Protein AF-A0AAV3FJF1-F1 (afdb_monomer_lite)

Organism: NCBI:txid1161745

Structure (mmCIF, N/CA/C/O backbone):
data_AF-A0AAV3FJF1-F1
#
_entry.id   AF-A0AAV3FJF1-F1
#
loop_
_atom_site.group_PDB
_atom_site.id
_atom_site.type_symbol
_atom_site.label_atom_id
_atom_site.label_alt_id
_atom_site.label_comp_id
_atom_site.label_asym_id
_atom_site.label_entity_id
_atom_site.label_seq_id
_atom_site.pdbx_PDB_ins_code
_atom_site.Cartn_x
_atom_site.Cartn_y
_atom_site.Cartn_z
_atom_site.occupancy
_atom_site.B_iso_or_equiv
_atom_site.auth_seq_id
_atom_site.auth_comp_id
_atom_site.auth_asym_id
_atom_site.auth_atom_id
_atom_site.pdbx_PDB_model_num
ATOM 1 N N . MET A 1 1 ? 11.550 -12.951 -20.927 1.00 48.91 1 MET A N 1
ATOM 2 C CA . MET A 1 1 ? 12.210 -11.878 -20.158 1.00 48.91 1 MET A CA 1
ATOM 3 C C . MET A 1 1 ? 11.961 -12.228 -18.710 1.00 48.91 1 MET A C 1
ATOM 5 O O . MET A 1 1 ? 10.798 -12.365 -18.371 1.00 48.91 1 MET A O 1
ATOM 9 N N . GLY A 1 2 ? 13.015 -12.561 -17.967 1.00 46.12 2 GLY A N 1
ATOM 10 C CA . GLY A 1 2 ? 12.892 -13.191 -16.654 1.00 46.12 2 GLY A CA 1
ATOM 11 C C . GLY A 1 2 ? 12.815 -12.170 -15.522 1.00 46.12 2 GLY A C 1
ATOM 12 O O . GLY A 1 2 ? 13.618 -11.239 -15.481 1.00 46.12 2 GLY A O 1
ATOM 13 N N . ASP A 1 3 ? 11.813 -12.350 -14.673 1.00 61.41 3 ASP A N 1
ATOM 14 C CA . ASP A 1 3 ? 11.881 -12.363 -13.212 1.00 61.41 3 ASP A CA 1
ATOM 15 C C . ASP A 1 3 ? 13.021 -11.506 -12.613 1.00 61.41 3 ASP A C 1
ATOM 17 O O . ASP A 1 3 ? 14.173 -11.937 -12.535 1.00 61.41 3 ASP A O 1
ATOM 21 N N . ASN A 1 4 ? 12.690 -10.290 -12.154 1.00 64.25 4 ASN A N 1
ATOM 22 C CA . ASN A 1 4 ? 13.556 -9.391 -11.375 1.00 64.25 4 ASN A CA 1
ATOM 23 C C . ASN A 1 4 ? 14.764 -8.730 -12.074 1.00 64.25 4 ASN A C 1
ATOM 25 O O . ASN A 1 4 ? 15.592 -8.135 -11.379 1.00 64.25 4 ASN A O 1
ATOM 29 N N . ASN A 1 5 ? 14.891 -8.752 -13.406 1.00 80.06 5 ASN A N 1
ATOM 30 C CA . ASN A 1 5 ? 16.003 -8.065 -14.084 1.00 80.06 5 ASN A CA 1
ATOM 31 C C . ASN A 1 5 ? 15.537 -6.827 -14.886 1.00 80.06 5 ASN A C 1
ATOM 33 O O . ASN A 1 5 ? 15.148 -6.964 -16.051 1.00 80.06 5 ASN A O 1
ATOM 37 N N . PRO A 1 6 ? 15.566 -5.609 -14.300 1.00 84.31 6 PRO A N 1
ATOM 38 C CA . PRO A 1 6 ? 15.155 -4.389 -14.990 1.00 84.31 6 PRO A CA 1
ATOM 39 C C . PRO A 1 6 ? 16.112 -4.039 -16.135 1.00 84.31 6 PRO A C 1
ATOM 41 O O . PRO A 1 6 ? 17.335 -4.105 -15.999 1.00 84.31 6 PRO A O 1
ATOM 44 N N . ILE A 1 7 ? 15.559 -3.593 -17.261 1.00 92.38 7 ILE A N 1
ATOM 45 C CA . ILE A 1 7 ? 16.331 -3.098 -18.404 1.00 92.38 7 ILE A CA 1
ATOM 46 C C . ILE A 1 7 ? 16.425 -1.577 -18.309 1.00 92.38 7 ILE A C 1
ATOM 48 O O . ILE A 1 7 ? 15.407 -0.892 -18.252 1.00 92.38 7 ILE A O 1
ATOM 52 N N . VAL A 1 8 ? 17.639 -1.028 -18.358 1.00 92.88 8 VAL A N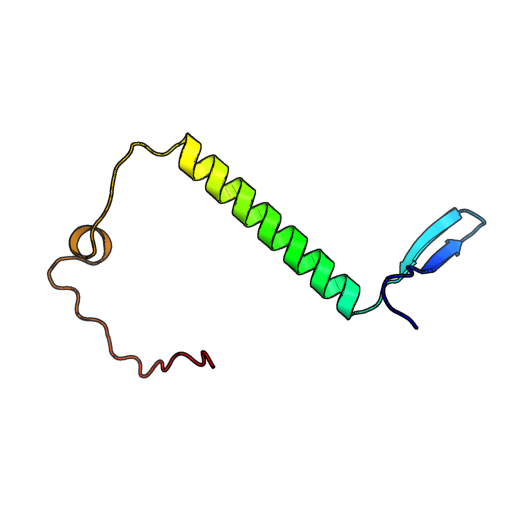 1
ATOM 53 C CA . VAL A 1 8 ? 17.848 0.425 -18.430 1.00 92.88 8 VAL A CA 1
ATOM 54 C C . VAL A 1 8 ? 18.011 0.847 -19.888 1.00 92.88 8 VAL A C 1
ATOM 56 O O . VAL A 1 8 ? 18.940 0.430 -20.577 1.00 92.88 8 VAL A O 1
ATOM 59 N N . VAL A 1 9 ? 17.110 1.701 -20.364 1.00 94.19 9 VAL A N 1
ATOM 60 C CA . VAL A 1 9 ? 17.166 2.308 -21.696 1.00 94.19 9 VAL A CA 1
ATOM 61 C C . VAL A 1 9 ? 18.044 3.555 -21.641 1.00 94.19 9 VAL A C 1
ATOM 63 O O . VAL A 1 9 ? 17.837 4.430 -20.800 1.00 94.19 9 VAL A O 1
ATOM 66 N N . MET A 1 10 ? 19.000 3.663 -22.565 1.00 96.44 10 MET A N 1
ATOM 67 C CA . MET A 1 10 ? 19.956 4.772 -22.653 1.00 96.44 10 MET A CA 1
ATOM 68 C C . MET A 1 10 ? 19.645 5.685 -23.849 1.00 96.44 10 MET A C 1
ATOM 70 O O . MET A 1 10 ? 19.354 5.208 -24.943 1.00 96.44 10 MET A O 1
ATOM 74 N N . ARG A 1 11 ? 19.777 7.005 -23.678 1.00 94.75 11 ARG A N 1
ATOM 75 C CA . ARG A 1 11 ? 19.700 8.018 -24.745 1.00 94.75 11 ARG A CA 1
ATOM 76 C C . ARG A 1 11 ? 20.844 9.016 -24.582 1.00 94.75 11 ARG A C 1
ATOM 78 O O . ARG A 1 11 ? 21.010 9.587 -23.510 1.00 94.75 11 ARG A O 1
ATOM 85 N N . ASN A 1 12 ? 21.636 9.242 -25.633 1.00 95.69 12 ASN A N 1
ATOM 86 C CA . ASN A 1 12 ? 22.820 10.120 -25.593 1.00 95.69 12 ASN A CA 1
ATOM 87 C C . ASN A 1 12 ? 23.785 9.776 -24.438 1.00 95.69 12 ASN A C 1
ATOM 89 O O . ASN A 1 12 ? 24.244 10.665 -23.722 1.00 95.69 12 ASN A O 1
ATOM 93 N N . ASN A 1 13 ? 24.045 8.481 -24.227 1.00 92.38 13 ASN A N 1
ATOM 94 C CA . ASN A 1 13 ? 24.859 7.952 -23.123 1.00 92.38 13 ASN A CA 1
ATOM 95 C C . ASN A 1 13 ? 24.354 8.319 -21.713 1.00 92.38 13 ASN A C 1
ATOM 97 O O . ASN A 1 13 ? 25.126 8.303 -20.758 1.00 92.38 13 ASN A O 1
ATOM 101 N N . LYS A 1 14 ? 23.059 8.626 -21.564 1.00 94.75 14 LYS A N 1
ATOM 102 C CA . LYS A 1 14 ? 22.403 8.885 -20.275 1.00 94.75 14 LYS A CA 1
ATOM 103 C C . LYS A 1 14 ? 21.191 7.966 -20.090 1.00 94.75 14 LYS A C 1
ATOM 105 O O . LYS A 1 14 ? 20.520 7.677 -21.081 1.00 94.75 14 LYS A O 1
ATOM 110 N N . PRO A 1 15 ? 20.892 7.513 -18.864 1.00 95.62 15 PRO A N 1
ATOM 111 C CA . PRO A 1 15 ? 19.693 6.726 -18.599 1.00 95.62 15 PRO A CA 1
ATOM 112 C C . PRO A 1 15 ? 18.443 7.552 -18.912 1.00 95.62 15 PRO A C 1
ATOM 114 O O . PRO A 1 15 ? 18.355 8.725 -18.551 1.00 95.62 15 PRO A O 1
ATOM 117 N N . ALA A 1 16 ? 17.502 6.938 -19.621 1.00 95.69 16 ALA A N 1
ATOM 118 C CA . ALA A 1 16 ? 16.274 7.569 -20.090 1.00 95.69 16 ALA A CA 1
ATOM 119 C C . ALA A 1 16 ? 15.017 6.902 -19.519 1.00 95.69 16 ALA A C 1
ATOM 121 O O . ALA A 1 16 ? 14.037 7.596 -19.271 1.00 95.69 16 ALA A O 1
ATOM 122 N N . ALA A 1 17 ? 15.039 5.582 -19.311 1.00 92.94 17 ALA A N 1
ATOM 123 C CA . ALA A 1 17 ? 13.933 4.841 -18.708 1.00 92.94 17 ALA A CA 1
ATOM 124 C C . ALA A 1 17 ? 14.413 3.515 -18.101 1.00 92.94 17 ALA A C 1
ATOM 126 O O . ALA A 1 17 ? 15.433 2.972 -18.525 1.00 92.94 17 ALA A O 1
ATOM 127 N N . GLY A 1 18 ? 13.653 2.986 -17.143 1.00 91.25 18 GLY A N 1
ATOM 128 C CA . GLY A 1 18 ? 13.74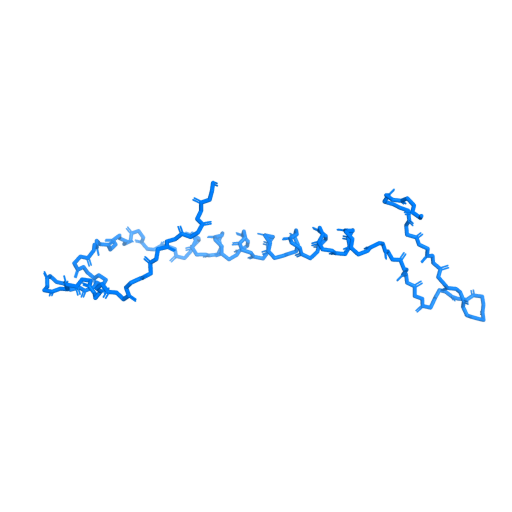2 1.600 -16.687 1.00 91.25 18 GLY A CA 1
ATOM 129 C C . GLY A 1 18 ? 12.528 0.819 -17.188 1.00 91.25 18 GLY A C 1
ATOM 130 O O . GLY A 1 18 ? 11.414 1.334 -17.146 1.00 91.25 18 GLY A O 1
ATOM 131 N N . VAL A 1 19 ? 12.736 -0.398 -17.680 1.00 93.00 19 VAL A N 1
ATOM 132 C CA . VAL A 1 19 ? 11.675 -1.306 -18.129 1.00 93.00 19 VAL A CA 1
ATOM 133 C C . VAL A 1 19 ? 11.690 -2.535 -17.231 1.00 93.00 19 VAL A C 1
ATOM 135 O O . VAL A 1 19 ? 12.734 -3.166 -17.065 1.00 93.00 19 VAL A O 1
ATOM 138 N N . ILE A 1 20 ? 10.533 -2.863 -16.665 1.00 91.94 20 ILE A N 1
ATOM 139 C CA . ILE A 1 20 ? 10.311 -4.021 -15.792 1.00 91.94 20 ILE A CA 1
ATOM 140 C C . ILE A 1 20 ? 9.195 -4.898 -16.353 1.00 91.94 20 ILE A C 1
ATOM 142 O O . ILE A 1 20 ? 8.463 -4.480 -17.254 1.00 91.94 20 ILE A O 1
ATOM 146 N N . SER A 1 21 ? 9.083 -6.124 -15.845 1.00 92.25 21 SER A N 1
ATOM 147 C CA . SER A 1 21 ? 7.972 -7.001 -16.203 1.00 92.25 21 SER A CA 1
ATOM 148 C C . SER A 1 21 ? 6.647 -6.467 -15.624 1.00 92.25 21 SER A C 1
ATOM 150 O O . SER A 1 21 ? 6.663 -5.772 -14.603 1.00 92.25 21 SER A O 1
ATOM 152 N N . PRO A 1 22 ? 5.490 -6.778 -16.239 1.00 92.69 22 PRO A N 1
ATOM 153 C CA . PRO A 1 22 ? 4.188 -6.428 -15.668 1.00 92.69 22 PRO A CA 1
ATOM 154 C C . PRO A 1 22 ? 3.974 -6.982 -14.252 1.00 92.69 22 PRO A C 1
ATOM 156 O O . PRO A 1 22 ? 3.402 -6.293 -13.411 1.00 92.69 22 PRO A O 1
ATOM 159 N N . ASP A 1 23 ? 4.474 -8.187 -13.970 1.00 92.31 23 ASP A N 1
ATOM 160 C CA . ASP A 1 23 ? 4.371 -8.803 -12.643 1.00 92.31 23 ASP A CA 1
ATOM 161 C C . ASP A 1 23 ? 5.215 -8.066 -11.599 1.00 92.31 23 ASP A C 1
ATOM 163 O O . ASP A 1 23 ? 4.746 -7.827 -10.487 1.00 92.31 23 ASP A O 1
ATOM 167 N N . ASP A 1 24 ? 6.430 -7.641 -11.963 1.00 91.06 24 ASP A N 1
ATOM 168 C CA . ASP A 1 24 ? 7.271 -6.826 -11.082 1.00 91.06 24 ASP A CA 1
ATOM 169 C C . ASP A 1 24 ? 6.644 -5.457 -10.823 1.00 91.06 24 ASP A C 1
ATOM 171 O O . ASP A 1 24 ? 6.688 -4.976 -9.694 1.00 91.06 24 ASP A O 1
ATOM 175 N N . TYR A 1 25 ? 6.041 -4.842 -11.847 1.00 92.06 25 TYR A N 1
ATOM 176 C CA . TYR A 1 25 ? 5.313 -3.585 -11.683 1.00 92.06 25 TYR A CA 1
ATOM 177 C C . TYR A 1 25 ? 4.177 -3.749 -10.674 1.00 92.06 25 TYR A C 1
ATOM 179 O O . TYR A 1 25 ? 4.144 -3.023 -9.685 1.00 92.06 25 TYR A O 1
ATOM 187 N N . ARG A 1 26 ? 3.313 -4.753 -10.868 1.00 93.69 26 ARG A N 1
ATOM 188 C CA . ARG A 1 26 ? 2.196 -5.033 -9.959 1.00 93.69 26 ARG A CA 1
ATOM 189 C C . ARG A 1 26 ? 2.680 -5.273 -8.529 1.00 93.69 26 ARG A C 1
ATOM 191 O O . ARG A 1 26 ? 2.185 -4.627 -7.617 1.00 93.69 26 ARG A O 1
ATOM 198 N N . ARG A 1 27 ? 3.686 -6.132 -8.337 1.00 94.06 27 ARG A N 1
ATOM 199 C CA .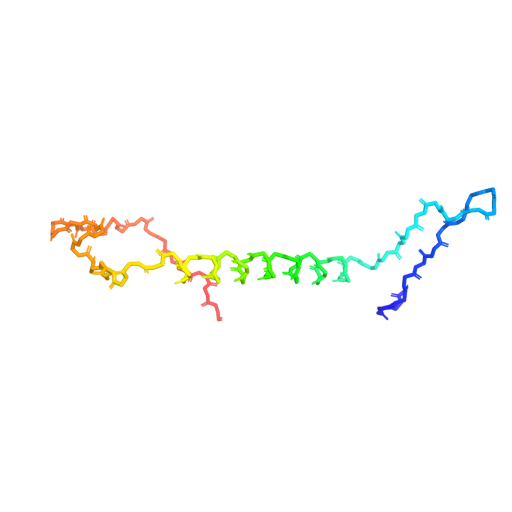 ARG A 1 27 ? 4.241 -6.435 -7.008 1.00 94.06 27 ARG A CA 1
ATOM 200 C C . ARG A 1 27 ? 4.800 -5.192 -6.311 1.00 94.06 27 ARG A C 1
ATOM 202 O O . ARG A 1 27 ? 4.673 -5.060 -5.098 1.00 94.06 27 ARG A O 1
ATOM 209 N N . LEU A 1 28 ? 5.480 -4.316 -7.052 1.00 93.81 28 LEU A N 1
ATOM 210 C CA . LEU A 1 28 ? 6.037 -3.081 -6.496 1.00 93.81 28 LEU A CA 1
ATOM 211 C C . LEU A 1 28 ? 4.937 -2.077 -6.143 1.00 93.81 28 LEU A C 1
ATOM 213 O O . LEU A 1 28 ? 5.034 -1.448 -5.095 1.00 93.81 28 LEU A O 1
ATOM 217 N N . THR A 1 29 ? 3.898 -1.963 -6.974 1.00 95.56 29 THR A N 1
ATOM 218 C CA . THR A 1 29 ? 2.730 -1.121 -6.687 1.00 95.56 29 THR A CA 1
ATOM 219 C C . THR A 1 29 ? 1.963 -1.622 -5.464 1.00 95.56 29 THR A C 1
ATOM 221 O O . THR A 1 29 ? 1.715 -0.833 -4.561 1.00 95.56 29 THR A O 1
ATOM 224 N N . GLU A 1 30 ? 1.678 -2.924 -5.370 1.00 97.12 30 GLU A N 1
ATOM 225 C CA . GLU A 1 30 ? 1.035 -3.531 -4.190 1.00 97.12 30 GLU A CA 1
ATOM 226 C C . GLU A 1 30 ? 1.846 -3.248 -2.911 1.00 97.12 30 GLU A C 1
ATOM 228 O O . GLU A 1 30 ? 1.299 -2.811 -1.904 1.00 97.12 30 GLU A O 1
ATOM 233 N N . ALA A 1 31 ? 3.175 -3.398 -2.963 1.00 97.00 31 ALA A N 1
ATOM 234 C CA . ALA A 1 31 ? 4.037 -3.104 -1.818 1.00 97.00 31 ALA A CA 1
ATOM 235 C C . ALA A 1 31 ? 4.054 -1.611 -1.426 1.00 97.00 31 ALA A C 1
ATOM 237 O O . ALA A 1 31 ? 4.209 -1.288 -0.247 1.00 97.00 31 ALA A O 1
ATOM 238 N N . GLU A 1 32 ? 3.931 -0.696 -2.393 1.00 97.94 32 GLU A N 1
ATOM 239 C CA . GLU A 1 32 ? 3.817 0.744 -2.134 1.00 97.94 32 GLU A CA 1
ATOM 240 C C . GLU A 1 32 ? 2.488 1.079 -1.441 1.00 97.94 32 GLU A C 1
ATOM 242 O O . GLU A 1 32 ? 2.480 1.813 -0.449 1.00 97.94 32 GLU A O 1
ATOM 247 N N . GLU A 1 33 ? 1.383 0.502 -1.917 1.00 98.00 33 GLU A N 1
ATOM 248 C CA . GLU A 1 33 ? 0.051 0.662 -1.327 1.00 98.00 33 GLU A CA 1
ATOM 249 C C . GLU A 1 33 ? -0.005 0.099 0.100 1.00 98.00 33 GLU A C 1
ATOM 251 O O . GLU A 1 33 ? -0.448 0.792 1.021 1.00 98.00 33 GLU A O 1
ATOM 256 N N . ASP A 1 34 ? 0.534 -1.102 0.319 1.00 98.19 34 ASP A N 1
ATOM 257 C CA . ASP A 1 34 ? 0.629 -1.723 1.644 1.00 98.19 34 ASP A CA 1
ATOM 258 C C . ASP A 1 34 ? 1.443 -0.864 2.620 1.00 98.19 34 ASP A C 1
ATOM 260 O O . ASP A 1 34 ? 1.070 -0.685 3.784 1.00 98.19 34 ASP A O 1
ATOM 264 N N . PHE A 1 35 ? 2.554 -0.286 2.154 1.00 97.94 35 PHE A N 1
ATOM 265 C CA . PHE A 1 35 ? 3.375 0.590 2.983 1.00 97.94 35 PHE A CA 1
ATOM 266 C C . PHE A 1 35 ? 2.647 1.893 3.339 1.00 97.94 35 PHE A C 1
ATOM 268 O O . PHE A 1 35 ? 2.731 2.356 4.480 1.00 97.94 35 PHE A O 1
ATOM 275 N N . ALA A 1 36 ? 1.894 2.469 2.400 1.00 98.12 36 ALA A N 1
ATOM 276 C CA . ALA A 1 36 ? 1.053 3.629 2.671 1.00 98.12 36 ALA A CA 1
ATOM 277 C C . ALA A 1 36 ? -0.032 3.314 3.717 1.00 98.12 36 ALA A C 1
ATOM 279 O O . ALA A 1 36 ? -0.225 4.098 4.650 1.00 98.12 36 ALA A O 1
ATOM 280 N N . LEU A 1 37 ? -0.685 2.150 3.622 1.00 98.12 37 LEU A N 1
ATOM 281 C CA . LEU A 1 37 ? -1.660 1.689 4.618 1.00 98.12 37 LEU A CA 1
ATOM 282 C C . LEU A 1 37 ? -1.026 1.485 5.998 1.00 98.12 37 LEU A C 1
ATOM 284 O O . LEU A 1 37 ? -1.622 1.866 7.007 1.00 98.12 37 LEU A O 1
ATOM 288 N N . TYR A 1 38 ? 0.187 0.933 6.055 1.00 97.81 38 TYR A N 1
ATOM 289 C CA . TYR A 1 38 ? 0.933 0.786 7.304 1.00 97.81 38 TYR A CA 1
ATOM 290 C C . TYR A 1 38 ? 1.214 2.142 7.968 1.00 97.81 38 TYR A C 1
ATOM 292 O O . TYR A 1 38 ? 0.961 2.311 9.161 1.00 97.81 38 TYR A O 1
ATOM 300 N N . LEU A 1 39 ? 1.690 3.130 7.204 1.00 98.31 39 LEU A N 1
ATOM 301 C CA . LEU A 1 39 ? 1.944 4.475 7.729 1.00 98.31 39 LEU A CA 1
ATOM 302 C C . LEU A 1 39 ? 0.664 5.152 8.231 1.0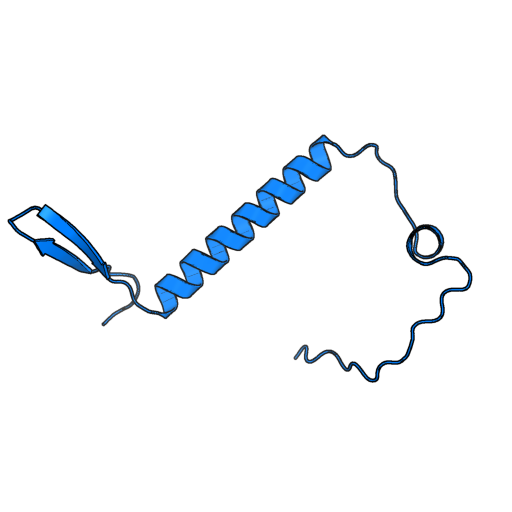0 98.31 39 LEU A C 1
ATOM 304 O O . LEU A 1 39 ? 0.679 5.799 9.278 1.00 98.31 39 LEU A O 1
ATOM 308 N N . GLU A 1 40 ? -0.442 4.988 7.509 1.00 97.69 40 GLU A N 1
ATOM 309 C CA . GLU A 1 40 ? -1.748 5.501 7.919 1.00 97.69 40 GLU A CA 1
ATOM 310 C C . GLU A 1 40 ? -2.228 4.835 9.220 1.00 97.69 40 GLU A C 1
ATOM 312 O O . GLU A 1 40 ? -2.725 5.516 10.119 1.00 97.69 40 GLU A O 1
ATOM 317 N N . ALA A 1 41 ? -2.040 3.519 9.364 1.00 97.00 41 ALA A N 1
ATOM 318 C CA . ALA A 1 41 ? -2.356 2.801 10.597 1.00 97.00 41 ALA A CA 1
ATOM 319 C C . ALA A 1 41 ? -1.516 3.307 11.781 1.00 97.00 41 ALA A C 1
ATOM 321 O O . ALA A 1 41 ? -2.070 3.607 12.839 1.00 97.00 41 ALA A O 1
ATOM 322 N N . GLU A 1 42 ? -0.207 3.484 11.588 1.00 97.62 42 GLU A N 1
ATOM 323 C CA . GLU A 1 42 ? 0.699 4.053 12.592 1.00 97.62 42 GLU A CA 1
ATOM 324 C C . GLU A 1 42 ? 0.272 5.469 13.011 1.00 97.62 42 GLU A C 1
ATOM 326 O O . GLU A 1 42 ? 0.223 5.785 14.202 1.00 97.62 42 GLU A O 1
ATOM 331 N N . GLU A 1 43 ? -0.076 6.338 12.058 1.00 97.38 43 GLU A N 1
ATOM 332 C CA . GLU A 1 43 ? -0.554 7.692 12.359 1.00 97.38 43 GLU A CA 1
ATOM 333 C C . GLU A 1 43 ? -1.887 7.688 13.114 1.00 97.38 43 GLU A C 1
ATOM 335 O O . GLU A 1 43 ? -2.054 8.461 14.062 1.00 97.38 43 GLU A O 1
ATOM 340 N N . ARG A 1 44 ? -2.820 6.799 12.752 1.00 95.19 44 ARG A N 1
ATOM 341 C CA . ARG A 1 44 ? -4.086 6.631 13.481 1.00 95.19 44 ARG A CA 1
ATOM 342 C C . ARG A 1 44 ? -3.853 6.139 14.901 1.00 95.19 44 ARG A C 1
ATOM 344 O O . ARG A 1 44 ? -4.453 6.685 15.817 1.00 95.19 44 ARG A O 1
ATOM 351 N N . MET A 1 45 ? -2.950 5.181 15.101 1.00 94.56 45 MET A N 1
ATOM 352 C CA . MET A 1 45 ? -2.602 4.679 16.432 1.00 94.56 45 MET A CA 1
ATOM 353 C C . MET A 1 45 ? -1.965 5.758 17.312 1.00 94.56 45 MET A C 1
ATOM 355 O O . MET A 1 45 ? -2.291 5.852 18.491 1.00 94.56 45 MET A O 1
ATOM 359 N N . LYS A 1 46 ? -1.096 6.615 16.760 1.00 96.44 46 LYS A N 1
ATOM 360 C CA . LYS A 1 46 ? -0.511 7.742 17.514 1.00 96.44 46 LYS A CA 1
ATOM 361 C C . LYS A 1 46 ? -1.545 8.783 17.940 1.00 96.44 46 LYS A C 1
ATOM 363 O O . LYS A 1 46 ? -1.328 9.477 18.931 1.00 96.44 46 LYS A O 1
ATOM 368 N N . ARG A 1 47 ? -2.618 8.939 17.162 1.00 95.00 47 ARG A N 1
ATOM 369 C CA . ARG A 1 47 ? -3.709 9.891 17.420 1.00 95.00 47 ARG A CA 1
ATOM 370 C C . ARG A 1 47 ? -4.914 9.246 18.104 1.00 95.00 47 ARG A C 1
ATOM 372 O O . ARG A 1 47 ? -5.902 9.942 18.316 1.00 95.00 47 ARG A O 1
ATOM 379 N N . ASP A 1 48 ? -4.840 7.954 18.421 1.00 93.00 48 ASP A N 1
ATOM 380 C CA . ASP A 1 48 ? -5.913 7.225 19.088 1.00 93.00 48 ASP A CA 1
ATOM 381 C C . ASP A 1 48 ? -6.159 7.829 20.475 1.00 93.00 48 ASP A C 1
ATOM 383 O O . ASP A 1 48 ? -5.239 7.971 21.282 1.00 93.00 48 ASP A O 1
ATOM 387 N N . ASP A 1 49 ? -7.411 8.184 20.754 1.00 94.50 49 ASP A N 1
ATOM 388 C CA . ASP A 1 49 ? -7.850 8.638 22.075 1.00 94.50 49 ASP A CA 1
ATOM 389 C C . ASP A 1 49 ? -8.339 7.472 22.954 1.00 94.50 49 ASP A C 1
ATOM 391 O O . ASP A 1 49 ? -8.738 7.668 24.104 1.00 94.50 49 ASP A O 1
ATOM 395 N N . GLY A 1 50 ? -8.276 6.243 22.428 1.00 92.62 50 GLY A N 1
ATOM 396 C CA . GLY A 1 50 ? -8.690 5.023 23.106 1.00 92.62 50 GLY A CA 1
ATOM 397 C C . GLY A 1 50 ? -10.187 4.742 22.996 1.00 92.62 50 GLY A C 1
ATOM 398 O O . GLY A 1 50 ? -10.638 3.710 23.501 1.00 92.62 50 GLY A O 1
ATOM 399 N N . THR A 1 51 ? -10.960 5.607 22.333 1.00 93.44 51 THR A N 1
ATOM 400 C CA . THR A 1 51 ? -12.388 5.389 22.100 1.00 93.44 51 THR A CA 1
ATOM 401 C C . THR A 1 51 ? -12.589 4.153 21.234 1.00 93.44 51 THR A C 1
ATOM 403 O O . THR A 1 51 ? -11.914 3.939 20.227 1.00 93.44 51 THR A O 1
ATOM 406 N N . ARG A 1 52 ? -13.546 3.310 21.621 1.00 91.94 52 ARG A N 1
ATOM 407 C CA . ARG A 1 52 ? -13.949 2.131 20.853 1.00 91.94 52 ARG A CA 1
ATOM 408 C C . ARG A 1 52 ? -15.438 2.227 20.592 1.00 91.94 52 ARG A C 1
ATOM 410 O O . ARG A 1 52 ? -16.209 2.389 21.532 1.00 91.94 52 ARG A O 1
ATOM 417 N N . LEU A 1 53 ? -15.811 2.156 19.320 1.00 92.06 53 LEU A N 1
ATOM 418 C CA . LEU A 1 53 ? -17.193 2.257 18.872 1.00 92.06 53 LEU A CA 1
ATOM 419 C C . LEU A 1 53 ? -17.718 0.856 18.569 1.00 92.06 53 LEU A C 1
ATOM 421 O O . LEU A 1 53 ? -17.085 0.093 17.837 1.00 92.06 53 LEU A O 1
ATOM 425 N N . GLY A 1 54 ? -18.854 0.512 19.163 1.00 91.19 54 GLY A N 1
ATOM 426 C CA . GLY A 1 54 ? -19.584 -0.704 18.843 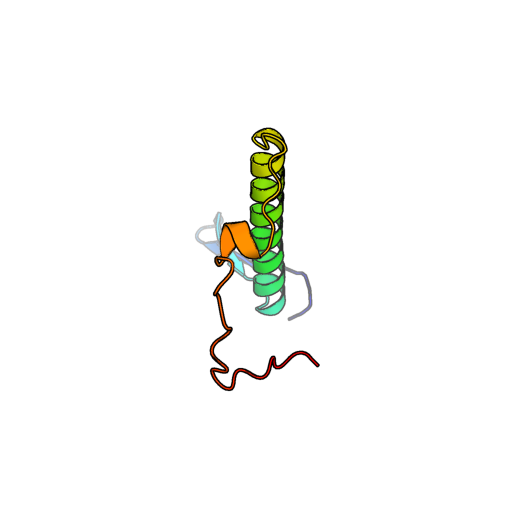1.00 91.19 54 GLY A CA 1
ATOM 427 C C . GLY A 1 54 ? -20.446 -0.538 17.593 1.00 91.19 54 GLY A C 1
ATOM 428 O O . GLY A 1 54 ? -20.584 0.550 17.036 1.00 91.19 54 GLY A O 1
ATOM 429 N N . MET A 1 55 ? -21.083 -1.633 17.177 1.00 89.62 55 MET A N 1
ATOM 430 C CA . MET A 1 55 ? -22.007 -1.641 16.037 1.00 89.62 55 MET A CA 1
ATOM 431 C C . MET A 1 55 ? -23.113 -0.582 16.191 1.00 89.62 55 MET A C 1
ATOM 433 O O . MET A 1 55 ? -23.397 0.158 15.254 1.00 89.62 55 MET A O 1
ATOM 437 N N . ASP A 1 56 ? -23.685 -0.464 17.391 1.00 93.62 56 ASP A N 1
ATOM 438 C CA . ASP A 1 56 ? -24.749 0.498 17.695 1.00 93.62 56 ASP A CA 1
ATOM 439 C C . ASP A 1 56 ? -24.282 1.957 17.598 1.00 93.62 56 ASP A C 1
ATOM 441 O O . ASP A 1 56 ? -25.074 2.822 17.233 1.00 93.62 56 ASP A O 1
ATOM 445 N N . ASP A 1 57 ? -23.013 2.236 17.909 1.00 93.56 57 ASP A N 1
ATOM 446 C CA . ASP A 1 57 ? -22.444 3.588 17.858 1.00 93.56 57 ASP A CA 1
ATOM 447 C C . ASP A 1 57 ? -22.157 4.029 16.416 1.00 93.56 57 ASP A C 1
ATOM 449 O O . ASP A 1 57 ? -22.254 5.212 16.095 1.00 93.56 57 ASP A O 1
ATOM 453 N N . VAL A 1 58 ? -21.811 3.075 15.545 1.00 92.06 58 VAL A N 1
ATOM 454 C CA . VAL A 1 58 ? -21.474 3.325 14.134 1.00 92.06 58 VAL A CA 1
ATOM 455 C C . VAL A 1 58 ? -22.718 3.323 13.249 1.00 92.06 58 VAL A C 1
ATOM 457 O O . VAL A 1 58 ? -22.883 4.204 12.407 1.00 92.06 58 VAL A O 1
ATOM 460 N N . PHE A 1 59 ? -23.594 2.334 13.425 1.00 91.25 59 PHE A N 1
ATOM 461 C CA . PHE A 1 59 ? -24.731 2.093 12.536 1.00 91.25 59 PHE A CA 1
ATOM 462 C C . PHE A 1 59 ? -26.073 2.511 13.148 1.00 91.25 59 PHE A C 1
ATOM 464 O O . PHE A 1 59 ? -27.034 2.753 12.418 1.00 91.25 59 PHE A O 1
ATOM 471 N N . GLY A 1 60 ? -26.143 2.653 14.473 1.00 91.88 60 GLY A N 1
ATOM 472 C CA . GLY A 1 60 ? -27.383 2.892 15.204 1.00 91.88 60 GLY A CA 1
ATOM 473 C C . GLY A 1 60 ? -28.071 1.591 15.625 1.00 91.88 60 GLY A C 1
ATOM 474 O O . GLY A 1 60 ? -28.057 0.594 14.908 1.00 91.88 60 GLY A O 1
ATOM 475 N N . LYS A 1 61 ? -28.736 1.622 16.785 1.00 90.19 61 LYS A N 1
ATOM 476 C CA . LYS A 1 61 ? -29.422 0.459 17.393 1.00 90.19 61 LYS A CA 1
ATOM 477 C C . LYS A 1 61 ? -30.494 -0.176 16.509 1.00 90.19 61 LYS A C 1
ATOM 479 O O . LYS A 1 61 ? -30.779 -1.362 16.631 1.00 90.19 61 LYS A O 1
ATOM 484 N N . ASP A 1 62 ? -31.100 0.626 15.640 1.00 90.31 62 ASP A N 1
ATOM 485 C CA . ASP A 1 62 ? -32.178 0.200 14.749 1.00 90.31 62 ASP A CA 1
ATOM 486 C C . ASP A 1 62 ? -31.678 -0.139 13.337 1.00 90.31 62 ASP A C 1
ATOM 488 O O . ASP A 1 62 ? -32.492 -0.374 12.437 1.00 90.31 62 ASP A O 1
ATOM 492 N N . TYR A 1 63 ? -30.355 -0.161 13.118 1.00 87.31 63 TYR A N 1
ATOM 493 C CA . TYR A 1 63 ? -29.793 -0.546 11.833 1.00 87.31 63 TYR A CA 1
ATOM 494 C C . TYR A 1 63 ? -30.189 -1.976 11.487 1.00 87.31 63 TYR A C 1
ATOM 496 O O . TYR A 1 63 ? -29.940 -2.928 12.228 1.00 87.31 63 TYR A O 1
ATO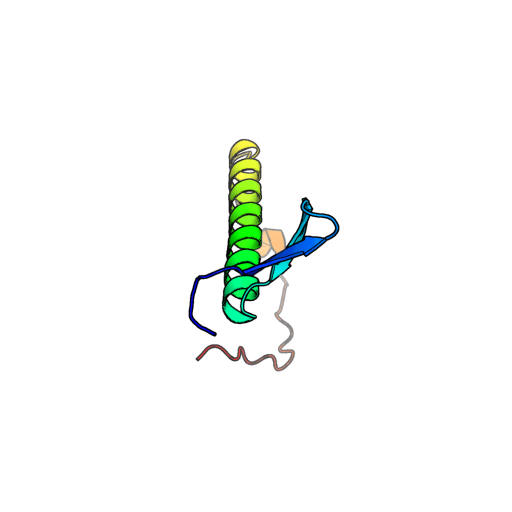M 504 N N . LYS A 1 64 ? -30.789 -2.122 10.311 1.00 83.50 64 LYS A N 1
ATOM 505 C CA . LYS A 1 64 ? -31.051 -3.409 9.684 1.00 83.50 64 LYS A CA 1
ATOM 506 C C . LYS A 1 64 ? -30.238 -3.430 8.400 1.00 83.50 64 LYS A C 1
ATOM 508 O O . LYS A 1 64 ? -30.503 -2.580 7.546 1.00 83.50 64 LYS A O 1
ATOM 513 N N . PRO A 1 65 ? -29.265 -4.348 8.263 1.00 79.12 65 PRO A N 1
ATOM 514 C CA . PRO A 1 65 ? -28.562 -4.524 7.007 1.00 79.12 65 PRO A CA 1
ATOM 515 C C . PRO A 1 65 ? -29.586 -4.693 5.891 1.00 79.12 65 PRO A C 1
ATOM 517 O O . PRO A 1 65 ? -30.517 -5.494 6.012 1.00 79.12 65 PRO A O 1
ATOM 520 N N . VAL A 1 66 ? -29.439 -3.907 4.832 1.00 81.31 66 VAL A N 1
ATOM 521 C CA . VAL A 1 66 ? -30.150 -4.193 3.593 1.00 81.31 66 VAL A CA 1
ATOM 522 C C . VAL A 1 66 ? -29.469 -5.426 3.020 1.00 81.31 66 VAL A C 1
ATOM 524 O O . VAL A 1 66 ? -28.265 -5.399 2.790 1.00 81.31 66 VAL A O 1
ATOM 527 N N . ASP A 1 67 ? -30.226 -6.507 2.849 1.00 79.81 67 ASP A N 1
ATOM 528 C CA . ASP A 1 67 ? -29.793 -7.600 1.986 1.00 79.81 67 ASP A CA 1
ATOM 529 C C . ASP A 1 67 ? -29.813 -7.057 0.554 1.00 79.81 67 ASP A C 1
ATOM 531 O O . ASP A 1 67 ? -30.862 -6.957 -0.085 1.00 79.81 67 ASP A O 1
ATOM 535 N N . ASP A 1 68 ? -28.659 -6.576 0.108 1.00 81.06 68 ASP A N 1
ATOM 536 C CA . ASP A 1 68 ? -28.431 -6.064 -1.237 1.00 81.06 68 ASP A CA 1
ATOM 537 C C . ASP A 1 68 ? -28.111 -7.193 -2.230 1.00 81.06 68 ASP A C 1
ATOM 539 O O . ASP A 1 68 ? -27.811 -6.928 -3.395 1.00 81.06 68 ASP A O 1
ATOM 543 N N . GLY A 1 69 ? -28.204 -8.454 -1.789 1.00 80.94 69 GLY A N 1
ATOM 544 C CA . GLY A 1 69 ? -27.835 -9.621 -2.575 1.00 80.94 69 GLY A CA 1
ATOM 545 C C . GLY A 1 69 ? -26.328 -9.757 -2.789 1.00 80.94 69 GLY A C 1
ATOM 546 O O . GLY A 1 69 ? -25.919 -10.561 -3.630 1.00 80.94 69 GLY A O 1
ATOM 547 N N . TYR A 1 70 ? -25.494 -8.994 -2.069 1.00 80.44 70 TYR A N 1
ATOM 548 C CA . TYR A 1 70 ? -24.047 -9.127 -2.153 1.00 80.44 70 TYR A CA 1
ATOM 549 C C . TYR A 1 70 ? -23.595 -10.448 -1.521 1.00 80.44 70 TYR A C 1
ATOM 551 O O . TYR A 1 70 ? -23.670 -10.655 -0.309 1.00 80.44 70 TYR A O 1
ATOM 559 N N . VAL A 1 71 ? -23.093 -11.350 -2.363 1.00 78.50 71 VAL A N 1
ATOM 560 C CA . VAL A 1 71 ? -22.405 -12.571 -1.941 1.00 78.50 71 VAL A CA 1
ATOM 561 C C . VAL A 1 71 ? -20.907 -12.312 -2.099 1.00 78.50 71 VAL A C 1
ATOM 563 O O . VAL A 1 71 ? -20.462 -12.116 -3.230 1.00 78.50 71 VAL A O 1
ATOM 566 N N . PRO A 1 72 ? -20.123 -12.273 -1.007 1.00 73.12 72 PRO A N 1
ATOM 567 C CA . PRO A 1 72 ? -18.685 -12.071 -1.109 1.00 73.12 72 PRO A CA 1
ATOM 568 C C . PRO A 1 72 ? -18.045 -13.193 -1.936 1.00 73.12 72 PRO A C 1
ATOM 570 O O . PRO A 1 72 ? -18.212 -14.366 -1.607 1.00 73.12 72 PRO A O 1
ATOM 573 N N . GLU A 1 73 ? -17.292 -12.850 -2.980 1.00 76.50 73 GLU A N 1
ATOM 574 C CA . GLU A 1 73 ? -16.580 -13.817 -3.836 1.00 76.50 73 GLU A CA 1
ATOM 575 C C . GLU A 1 73 ? -15.252 -14.299 -3.220 1.00 76.50 73 GLU A C 1
ATOM 577 O O . GLU A 1 73 ? -14.261 -14.483 -3.922 1.00 76.50 73 GLU A O 1
ATOM 582 N N . PHE A 1 74 ? -15.184 -14.462 -1.897 1.00 68.38 74 PHE A N 1
ATOM 583 C CA . PHE A 1 74 ? -13.965 -14.975 -1.271 1.00 68.38 74 PHE A CA 1
ATOM 584 C C . PHE A 1 74 ? -13.948 -16.507 -1.353 1.00 68.38 74 PHE A C 1
ATOM 586 O O . PHE A 1 74 ? -14.766 -17.172 -0.715 1.00 68.38 74 PHE A O 1
ATOM 593 N N . GLU A 1 75 ? -13.023 -17.026 -2.165 1.00 47.22 75 GLU A N 1
ATOM 594 C CA . GLU A 1 75 ? -12.636 -18.442 -2.272 1.00 47.22 75 GLU A CA 1
ATOM 595 C C . GLU A 1 75 ? -11.577 -18.817 -1.221 1.00 47.22 75 GLU A C 1
ATOM 597 O O . GLU A 1 75 ? -10.659 -17.997 -0.973 1.00 47.22 75 GLU A O 1
#

Foldseek 3Di:
DDDPDWDFDDDPNHTDDIDDDPVVVVVVVVVVVVVVVVVVVVVCVVVDPPDDDDPCRVQNPPDDDDPPVDDDPDD

Sequence (75 aa):
MGDNNPIVVMRNNKPAAGVISPDDYRRLTEAEEDFALYLEAEERMKRDDGTRLGMDDVFGKDYKPVDDGYVPEFE

pLDDT: mean 88.86, std 11.55, range [46.12, 98.31]

Secondary structure (DSSP, 8-state):
--TT-PEEEEETTEEEEEE--HHHHHHHHHHHHHHHHHHHHHHHHHT-------HHHHH-TT-------------

InterPro domains:
  IPR036165 YefM-like superfamily [SSF143120] (3-52)

Radius of gyration: 22.74 Å; chains: 1; bounding box: 57×29×49 Å